Protein AF-A0A7Y1V003-F1 (afdb_monomer)

Solvent-accessible surface area (backbone atoms only — not comparable to full-atom values): 7388 Å² total; per-residue (Å²): 138,80,82,77,81,72,70,78,67,72,78,62,65,45,97,56,73,40,71,68,29,51,50,34,44,48,53,36,49,52,39,17,46,55,30,30,15,53,40,38,14,65,74,66,76,30,77,73,40,26,58,62,43,30,50,50,62,52,45,52,72,65,39,48,30,39,76,55,65,55,101,60,94,41,54,75,44,54,30,57,58,48,50,51,52,53,51,48,34,45,50,36,20,43,54,19,22,60,72,73,43,61,66,72,58,25,50,52,49,46,52,41,50,54,48,23,53,66,55,33,45,68,42,51,53,50,27,65,71,58,69,80,83,81,128

Secondary structure (DSSP, 8-state):
--------------TT--HHHHHHHHHHHHHHHHHHHHHHHHHTT-GGGHHHHHHHHHHHHHHEE-TTTSSS--EE--HHHHHHHHHHHHHHHHHHHHHHS-HHHHHHHHHHHHHHHHHHHHHHHHHHTT-----

pLDDT: mean 84.94, std 17.45, range [41.53, 98.56]

Nearest PDB structures (foldseek):
  8ghl-assembly1_D  TM=3.196E-01  e=4.482E+00  Saccharomyces cerevisiae
  8ss2-assembly1_C  TM=3.114E-01  e=8.809E+00  Rattus norvegicus

Radius of gyration: 17.68 Å; Cα contacts (8 Å, |Δi|>4): 154; chains: 1; bounding box: 32×31×70 Å

Foldseek 3Di:
DDPPPPPPPPQAAPPLPDPQLVVLLVVLLVLLLPLLLVLQCVVVVHNVSSVVSNCCSVCQLQAEDDVRNDPDDHDHDALVSNVVSSVVSLVSSLVSCVVPHDPVVSVVSVVSSVSNCVSCVVVSVVRVVTDDDDD

Mean predicted aligned error: 7.87 Å

Structure (mmCIF, N/CA/C/O backbone):
data_AF-A0A7Y1V003-F1
#
_entry.id   AF-A0A7Y1V003-F1
#
loop_
_atom_site.group_PDB
_atom_site.id
_atom_site.type_symbol
_atom_site.label_atom_id
_atom_site.label_alt_id
_atom_site.label_comp_id
_atom_site.label_asym_id
_atom_site.label_entity_id
_atom_site.label_seq_id
_atom_site.pdbx_PDB_ins_code
_atom_site.Cartn_x
_atom_site.Cartn_y
_atom_site.Cartn_z
_atom_site.occupancy
_atom_site.B_iso_or_equiv
_atom_site.auth_seq_id
_atom_site.auth_comp_id
_atom_site.auth_asym_id
_atom_site.auth_atom_id
_atom_site.pdbx_PDB_model_num
ATOM 1 N N . MET A 1 1 ? 6.176 2.719 53.665 1.00 42.03 1 MET A N 1
ATOM 2 C CA . MET A 1 1 ? 6.578 1.993 52.440 1.00 42.03 1 MET A CA 1
ATOM 3 C C . MET A 1 1 ? 5.339 1.350 51.830 1.00 42.03 1 MET A C 1
ATOM 5 O O . MET A 1 1 ? 5.082 0.178 52.054 1.00 42.03 1 MET A O 1
ATOM 9 N N . GLY A 1 2 ? 4.520 2.142 51.135 1.00 41.53 2 GLY A N 1
ATOM 10 C CA . GLY A 1 2 ? 3.424 1.634 50.313 1.00 41.53 2 GLY A CA 1
ATOM 11 C C . GLY A 1 2 ? 3.924 1.606 48.880 1.00 41.53 2 GLY A C 1
ATOM 12 O O . GLY A 1 2 ? 4.236 2.655 48.329 1.00 41.53 2 GLY A O 1
ATOM 13 N N . ARG A 1 3 ? 4.097 0.413 48.318 1.00 45.72 3 ARG A N 1
ATOM 14 C CA . ARG A 1 3 ? 4.385 0.237 46.897 1.00 45.72 3 ARG A CA 1
ATOM 15 C C . ARG A 1 3 ? 3.071 0.554 46.187 1.00 45.72 3 ARG A C 1
ATOM 17 O O . ARG A 1 3 ? 2.172 -0.282 46.211 1.00 45.72 3 ARG A O 1
ATOM 24 N N . SER A 1 4 ? 2.920 1.767 45.651 1.00 46.34 4 SER A N 1
ATOM 25 C CA . SER A 1 4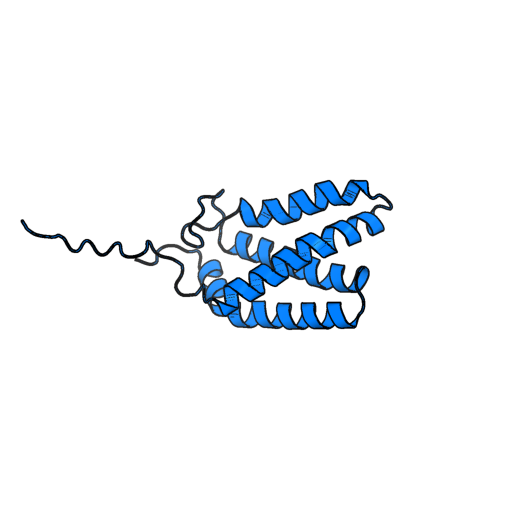 ? 1.897 2.001 44.642 1.00 46.34 4 SER A CA 1
ATOM 26 C C . SER A 1 4 ? 2.267 1.082 43.485 1.00 46.34 4 SER A C 1
ATOM 28 O O . SER A 1 4 ? 3.270 1.252 42.794 1.00 46.34 4 SER A O 1
ATOM 30 N N . SER A 1 5 ? 1.516 -0.006 43.352 1.00 51.31 5 SER A N 1
ATOM 31 C CA . SER A 1 5 ? 1.387 -0.714 42.092 1.00 51.31 5 SER A CA 1
ATOM 32 C C . SER A 1 5 ? 0.631 0.225 41.163 1.00 51.31 5 SER A C 1
ATOM 34 O O . SER A 1 5 ? -0.549 0.016 40.883 1.00 51.31 5 SER A O 1
ATOM 36 N N . ASP A 1 6 ? 1.301 1.300 40.752 1.00 44.81 6 ASP A N 1
ATOM 37 C CA . ASP A 1 6 ? 0.900 2.082 39.604 1.00 44.81 6 ASP A CA 1
ATOM 38 C C . ASP A 1 6 ? 1.125 1.138 38.436 1.00 44.81 6 ASP A C 1
ATOM 40 O O . ASP A 1 6 ? 2.208 1.033 37.860 1.00 44.81 6 ASP A O 1
ATOM 44 N N . GLY A 1 7 ? 0.095 0.327 38.186 1.00 41.56 7 GLY A N 1
ATOM 45 C CA . GLY A 1 7 ? -0.103 -0.303 36.909 1.00 41.56 7 GLY A CA 1
ATOM 46 C C . GLY A 1 7 ? -0.023 0.833 35.914 1.00 41.56 7 GLY A C 1
ATOM 47 O O . GLY A 1 7 ? -0.968 1.611 35.781 1.00 41.56 7 GLY A O 1
ATOM 48 N N . SER A 1 8 ? 1.137 0.951 35.271 1.00 41.59 8 SER A N 1
ATOM 49 C CA . SER A 1 8 ? 1.305 1.645 34.010 1.00 41.59 8 SER A CA 1
ATOM 50 C C . SER A 1 8 ? 0.361 0.949 33.043 1.00 41.59 8 SER A C 1
ATOM 52 O O . SER A 1 8 ? 0.728 0.022 32.321 1.00 41.59 8 SER A O 1
ATOM 54 N N . THR A 1 9 ? -0.906 1.328 33.155 1.00 42.84 9 THR A N 1
ATOM 55 C CA . THR A 1 9 ? -1.982 1.001 32.248 1.00 42.84 9 THR A CA 1
ATOM 56 C C . THR A 1 9 ? -1.471 1.548 30.940 1.00 42.84 9 THR A C 1
ATOM 58 O O . THR A 1 9 ? -1.293 2.758 30.810 1.00 42.84 9 THR A O 1
ATOM 61 N N . ALA A 1 10 ? -1.060 0.637 30.062 1.00 43.44 10 ALA A N 1
ATOM 62 C CA . ALA A 1 10 ? -0.566 0.951 28.741 1.00 43.44 10 ALA A CA 1
ATOM 63 C C . ALA A 1 10 ? -1.513 1.991 28.137 1.00 43.44 10 ALA A C 1
ATOM 65 O O . ALA A 1 10 ? -2.688 1.694 27.920 1.00 43.44 10 ALA A O 1
ATOM 66 N N . ALA A 1 11 ? -1.026 3.227 27.995 1.00 45.38 11 ALA A N 1
ATOM 67 C CA . ALA A 1 11 ? -1.805 4.329 27.459 1.00 45.38 11 ALA A CA 1
ATOM 68 C C . ALA A 1 11 ? -2.436 3.875 26.131 1.00 45.38 11 ALA A C 1
ATOM 70 O O . ALA A 1 11 ? -1.773 3.235 25.314 1.00 45.38 11 ALA A O 1
ATOM 71 N N . GLY A 1 12 ? -3.743 4.112 26.009 1.00 46.31 12 GLY A N 1
ATOM 72 C CA . GLY A 1 12 ? -4.664 3.370 25.154 1.00 46.31 12 GLY A CA 1
ATOM 73 C C . GLY A 1 12 ? -4.253 3.262 23.687 1.00 46.31 12 GLY A C 1
ATOM 74 O O . GLY A 1 12 ? -4.412 4.198 22.909 1.00 46.31 12 GLY A O 1
ATOM 75 N N . LEU A 1 13 ? -3.806 2.069 23.300 1.00 56.44 13 LEU A N 1
ATOM 76 C CA . LEU A 1 13 ? -3.841 1.609 21.915 1.00 56.44 13 LEU A CA 1
ATOM 77 C C . LEU A 1 13 ? -5.298 1.331 21.525 1.00 56.44 13 LEU A C 1
ATOM 79 O O . LEU A 1 13 ? -6.062 0.805 22.339 1.00 56.44 13 LEU A O 1
ATOM 83 N N . SER A 1 14 ? -5.688 1.659 20.286 1.00 58.34 14 SER A N 1
ATOM 84 C CA . SER A 1 14 ? -7.042 1.356 19.811 1.00 58.34 14 SER A CA 1
ATOM 85 C C . SER A 1 14 ? -7.339 -0.143 20.020 1.00 58.34 14 SER A C 1
ATOM 87 O O . SER A 1 14 ? -6.510 -0.984 19.655 1.00 58.34 14 SER A O 1
ATOM 89 N N . PRO A 1 15 ? -8.514 -0.524 20.553 1.00 63.84 15 PRO A N 1
ATOM 90 C CA . PRO A 1 15 ? -8.856 -1.926 20.827 1.00 63.84 15 PRO A CA 1
ATOM 91 C C . PRO A 1 15 ? -8.965 -2.792 19.557 1.00 63.84 15 PRO A C 1
ATOM 93 O O . PRO A 1 15 ? -9.229 -3.991 19.636 1.00 63.84 15 PRO A O 1
ATOM 96 N N . PHE A 1 16 ? -8.770 -2.192 18.379 1.00 71.31 16 PHE A N 1
ATOM 97 C CA . PHE A 1 16 ? -8.890 -2.819 17.069 1.00 71.31 16 PHE A CA 1
ATOM 98 C C . PHE A 1 16 ? -7.537 -3.011 16.357 1.00 71.31 16 PHE A C 1
ATOM 100 O O . PHE A 1 16 ? -7.513 -3.568 15.256 1.00 71.31 16 PHE A O 1
ATOM 107 N N . ASP A 1 17 ? -6.414 -2.604 16.965 1.00 72.19 17 ASP A N 1
ATOM 108 C CA . ASP A 1 17 ? -5.060 -2.844 16.438 1.00 72.19 17 ASP A CA 1
ATOM 109 C C . ASP A 1 17 ? -4.548 -4.229 16.876 1.00 72.19 17 ASP A C 1
ATOM 111 O O . ASP A 1 17 ? -3.746 -4.387 17.795 1.00 72.19 17 ASP A O 1
ATOM 115 N N . THR A 1 18 ? -5.100 -5.274 16.254 1.00 83.06 18 THR A N 1
ATOM 116 C CA . THR A 1 18 ? -4.681 -6.663 16.504 1.00 83.06 18 THR A CA 1
ATOM 117 C C . THR A 1 18 ? -3.407 -7.001 15.724 1.00 83.06 18 THR A C 1
ATOM 119 O O . THR A 1 18 ? -3.268 -6.526 14.596 1.00 83.06 18 THR A O 1
ATOM 122 N N . PRO A 1 19 ? -2.531 -7.904 16.219 1.00 85.56 19 PRO A N 1
ATOM 123 C CA . PRO A 1 19 ? -1.292 -8.262 15.522 1.00 85.56 19 PRO A CA 1
ATOM 124 C C . PRO A 1 19 ? -1.499 -8.659 14.056 1.00 85.56 19 PRO A C 1
ATOM 126 O O . PRO A 1 19 ? -0.757 -8.217 13.190 1.00 85.56 19 PRO A O 1
ATOM 129 N N . ALA A 1 20 ? -2.552 -9.427 13.753 1.00 85.06 20 ALA A N 1
ATOM 130 C CA . ALA A 1 20 ? -2.874 -9.818 12.381 1.00 85.06 20 ALA A CA 1
ATOM 131 C C . ALA A 1 20 ? -3.196 -8.608 11.484 1.00 85.06 20 ALA A C 1
ATOM 133 O O . ALA A 1 20 ? -2.661 -8.497 10.381 1.00 85.06 20 ALA A O 1
ATOM 134 N N . SER A 1 21 ? -4.032 -7.685 11.973 1.00 86.81 21 SER A N 1
ATOM 135 C CA . SER A 1 21 ? -4.406 -6.466 11.248 1.00 86.81 21 SER A CA 1
ATOM 136 C C . SER A 1 21 ? -3.200 -5.545 11.037 1.00 86.81 21 SER A C 1
ATOM 138 O O . SER A 1 21 ? -2.956 -5.085 9.919 1.00 86.81 21 SER A O 1
ATOM 140 N N . SER A 1 22 ? -2.386 -5.338 12.078 1.00 87.94 22 SER A N 1
ATOM 141 C CA . SER A 1 22 ? -1.183 -4.506 12.001 1.00 87.94 22 SER A CA 1
ATOM 142 C C . SER A 1 22 ? -0.139 -5.103 11.053 1.00 87.94 22 SER A C 1
ATOM 144 O O . SER A 1 22 ? 0.442 -4.369 10.256 1.00 87.94 22 SER A O 1
ATOM 146 N N . THR A 1 23 ? 0.077 -6.425 11.093 1.00 92.88 23 THR A N 1
ATOM 147 C CA . THR A 1 23 ? 1.015 -7.122 10.202 1.00 92.88 23 THR A CA 1
ATOM 148 C C . THR A 1 23 ? 0.578 -7.025 8.746 1.00 92.88 23 THR A C 1
ATOM 150 O O . THR A 1 23 ? 1.391 -6.656 7.904 1.00 92.88 23 THR A O 1
ATOM 153 N N . LEU A 1 24 ? -0.688 -7.309 8.428 1.00 93.75 24 LEU A N 1
ATOM 154 C CA . LEU A 1 24 ? -1.180 -7.232 7.049 1.00 93.75 24 LEU A CA 1
ATOM 155 C C . LEU A 1 24 ? -1.117 -5.803 6.504 1.00 93.75 24 LEU A C 1
ATOM 157 O O . LEU A 1 24 ? -0.663 -5.602 5.379 1.00 93.75 24 LEU A O 1
ATOM 161 N N . ARG A 1 25 ? -1.482 -4.803 7.317 1.00 92.81 25 ARG A N 1
ATOM 162 C CA . ARG A 1 25 ? -1.316 -3.391 6.949 1.00 92.81 25 ARG A CA 1
ATOM 163 C C . ARG A 1 25 ? 0.144 -3.052 6.675 1.00 92.81 25 ARG A C 1
ATOM 165 O O . ARG A 1 25 ? 0.435 -2.445 5.651 1.00 92.81 25 ARG A O 1
ATOM 172 N N . PHE A 1 26 ? 1.059 -3.464 7.549 1.00 93.56 26 PHE A N 1
ATOM 173 C CA . PHE A 1 26 ? 2.485 -3.212 7.356 1.00 93.56 26 PHE A CA 1
ATOM 174 C C . PHE A 1 26 ? 3.032 -3.893 6.094 1.00 93.56 26 PHE A C 1
ATOM 176 O O . PHE A 1 26 ? 3.799 -3.280 5.360 1.00 93.56 26 PHE A O 1
ATOM 183 N N . LEU A 1 27 ? 2.610 -5.125 5.793 1.00 96.50 27 LEU A N 1
ATOM 184 C CA . LEU A 1 27 ? 2.996 -5.814 4.558 1.00 96.50 27 LEU A CA 1
ATOM 185 C C . LEU A 1 27 ? 2.531 -5.055 3.310 1.00 96.50 27 LEU A C 1
ATOM 187 O O . LEU A 1 27 ? 3.285 -4.955 2.343 1.00 96.50 27 LEU A O 1
ATOM 191 N N . ILE A 1 28 ? 1.322 -4.492 3.332 1.00 97.75 28 ILE A N 1
ATOM 192 C CA . ILE A 1 28 ? 0.811 -3.655 2.242 1.00 97.75 28 ILE A CA 1
ATOM 193 C C . ILE A 1 28 ? 1.575 -2.330 2.143 1.00 97.75 28 ILE A C 1
ATOM 195 O O . ILE A 1 28 ? 1.971 -1.956 1.041 1.00 97.75 28 ILE A O 1
ATOM 199 N N . GLU A 1 29 ? 1.841 -1.653 3.265 1.00 96.69 29 GLU A N 1
ATOM 200 C CA . GLU A 1 29 ? 2.655 -0.428 3.298 1.00 96.69 29 GLU A CA 1
ATOM 201 C C . GLU A 1 29 ? 4.051 -0.688 2.709 1.00 96.69 29 GLU A C 1
ATOM 203 O O . GLU A 1 29 ? 4.474 0.001 1.782 1.00 96.69 29 GLU A O 1
ATOM 208 N N . LEU A 1 30 ? 4.721 -1.753 3.159 1.00 97.25 30 LEU A N 1
ATOM 209 C CA . LEU A 1 30 ? 6.028 -2.163 2.655 1.00 97.25 30 LEU A CA 1
ATOM 210 C C . LEU A 1 30 ? 5.984 -2.511 1.163 1.00 97.25 30 LEU A C 1
ATOM 212 O O . LEU A 1 30 ? 6.868 -2.112 0.408 1.00 97.25 30 LEU A O 1
ATOM 216 N N . THR A 1 31 ? 4.947 -3.221 0.716 1.00 98.31 31 THR A N 1
ATOM 217 C CA . THR A 1 31 ? 4.774 -3.551 -0.704 1.00 98.31 31 THR A CA 1
ATOM 218 C C . THR A 1 31 ? 4.622 -2.287 -1.545 1.00 98.31 31 THR A C 1
ATOM 220 O O . THR A 1 31 ? 5.269 -2.175 -2.585 1.00 98.31 31 THR A O 1
ATOM 223 N N . ALA A 1 32 ? 3.833 -1.310 -1.088 1.00 98.06 32 ALA A N 1
ATOM 224 C CA . ALA A 1 32 ? 3.706 -0.020 -1.758 1.00 98.06 32 ALA A CA 1
ATOM 225 C C . ALA A 1 32 ? 5.057 0.706 -1.837 1.00 98.06 32 ALA A C 1
ATOM 227 O O . ALA A 1 32 ? 5.397 1.237 -2.891 1.00 98.06 32 ALA A O 1
ATOM 228 N N . TRP A 1 33 ? 5.849 0.694 -0.759 1.00 98.12 33 TRP A N 1
ATOM 229 C CA . TRP A 1 33 ? 7.167 1.338 -0.707 1.00 98.12 33 TRP A CA 1
ATOM 230 C C . TRP A 1 33 ? 8.203 0.684 -1.614 1.00 98.12 33 TRP A C 1
ATOM 232 O O . TRP A 1 33 ? 9.133 1.354 -2.043 1.00 98.12 33 TRP A O 1
ATOM 242 N N . VAL A 1 34 ? 8.062 -0.605 -1.918 1.00 97.62 34 VAL A N 1
ATOM 243 C CA . VAL A 1 34 ? 8.986 -1.296 -2.821 1.00 97.62 34 VAL A CA 1
ATOM 244 C C . VAL A 1 34 ? 8.486 -1.227 -4.259 1.00 97.62 34 VAL A C 1
ATOM 246 O O . VAL A 1 34 ? 9.191 -0.711 -5.117 1.00 97.62 34 VAL A O 1
ATOM 249 N N . ALA A 1 35 ? 7.281 -1.721 -4.544 1.00 98.12 35 ALA A N 1
ATOM 250 C CA . ALA A 1 35 ? 6.774 -1.815 -5.912 1.00 98.12 35 ALA A CA 1
ATOM 251 C C . ALA A 1 35 ? 6.416 -0.440 -6.503 1.00 98.12 35 ALA A C 1
ATOM 253 O O . ALA A 1 35 ? 6.675 -0.193 -7.679 1.00 98.12 35 ALA A O 1
ATOM 254 N N . GLY A 1 36 ? 5.857 0.468 -5.694 1.00 98.06 36 GLY A N 1
ATOM 255 C CA . GLY A 1 36 ? 5.404 1.790 -6.138 1.00 98.06 36 GLY A CA 1
ATOM 256 C C . GLY A 1 36 ? 6.508 2.638 -6.782 1.00 98.06 36 GLY A C 1
ATOM 257 O O . GLY A 1 36 ? 6.308 3.115 -7.898 1.00 98.06 36 GLY A O 1
ATOM 258 N N . PRO A 1 37 ? 7.682 2.809 -6.145 1.00 98.19 37 PRO A N 1
ATOM 259 C CA . PRO A 1 37 ? 8.788 3.565 -6.729 1.00 98.19 37 PRO A CA 1
ATOM 260 C C . PRO A 1 37 ? 9.333 2.992 -8.040 1.00 98.19 37 PRO A C 1
ATOM 262 O O . PRO A 1 37 ? 9.682 3.769 -8.925 1.00 98.19 37 PRO A O 1
ATOM 265 N N . TRP A 1 38 ? 9.368 1.664 -8.200 1.00 98.06 38 TRP A N 1
ATOM 266 C CA . TRP A 1 38 ? 9.759 1.037 -9.470 1.00 98.06 38 TRP A CA 1
ATOM 267 C C . TRP A 1 38 ? 8.715 1.275 -10.559 1.00 98.06 38 TRP A C 1
ATOM 269 O O . TRP A 1 38 ? 9.070 1.689 -11.656 1.00 98.06 38 TRP A O 1
ATOM 279 N N . ALA A 1 39 ? 7.426 1.136 -10.236 1.00 97.62 39 ALA A N 1
ATOM 280 C CA . ALA A 1 39 ? 6.359 1.456 -11.181 1.00 97.62 39 ALA A CA 1
ATOM 281 C C . ALA A 1 39 ? 6.376 2.942 -11.586 1.00 97.62 39 ALA A C 1
ATOM 283 O O . ALA A 1 39 ? 6.081 3.276 -12.730 1.00 97.62 39 ALA A O 1
ATOM 284 N N . ALA A 1 40 ? 6.753 3.842 -10.672 1.00 97.44 40 ALA A N 1
ATOM 285 C CA . ALA A 1 40 ? 6.959 5.252 -10.988 1.00 97.44 40 ALA A CA 1
ATOM 286 C C . ALA A 1 40 ? 8.170 5.463 -11.912 1.00 97.44 40 ALA A C 1
ATOM 288 O O . ALA A 1 40 ? 8.084 6.261 -12.842 1.00 97.44 40 ALA A O 1
ATOM 289 N N . ALA A 1 41 ? 9.276 4.750 -11.686 1.00 97.75 41 ALA A N 1
ATOM 290 C CA . ALA A 1 41 ? 10.444 4.808 -12.561 1.00 97.75 41 ALA A CA 1
ATOM 291 C C . ALA A 1 41 ? 10.101 4.407 -14.001 1.00 97.75 41 ALA A C 1
ATOM 293 O O . ALA A 1 41 ? 10.476 5.128 -14.923 1.00 97.75 41 ALA A O 1
ATOM 294 N N . ASP A 1 42 ? 9.334 3.328 -14.171 1.00 96.94 42 ASP A N 1
ATOM 295 C CA . ASP A 1 42 ? 8.865 2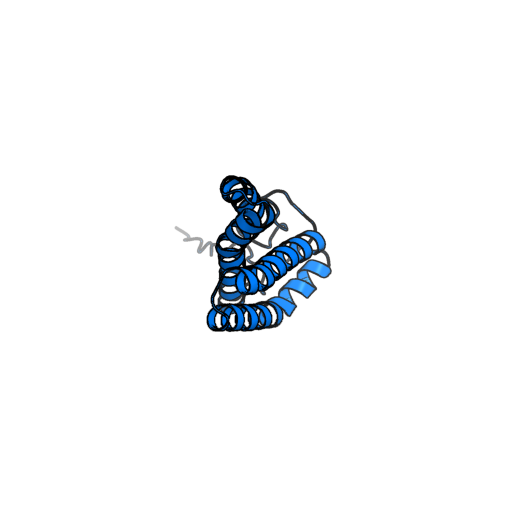.864 -15.479 1.00 96.94 42 ASP A CA 1
ATOM 296 C C . ASP A 1 42 ? 7.877 3.859 -16.111 1.00 96.94 42 ASP A C 1
ATOM 298 O O . ASP A 1 42 ? 7.967 4.165 -17.298 1.00 96.94 42 ASP A O 1
ATOM 302 N N . LEU A 1 43 ? 6.953 4.418 -15.318 1.00 96.62 43 LEU A N 1
ATOM 303 C CA . LEU A 1 43 ? 5.949 5.377 -15.795 1.00 96.62 43 LEU A CA 1
ATOM 304 C C . LEU A 1 43 ? 6.565 6.693 -16.293 1.00 96.62 43 LEU A C 1
ATOM 306 O O . LEU A 1 43 ? 6.069 7.280 -17.253 1.00 96.62 43 LEU A O 1
ATOM 310 N N . PHE A 1 44 ? 7.612 7.176 -15.623 1.00 95.81 44 PHE A N 1
ATOM 311 C CA . PHE A 1 44 ? 8.297 8.424 -15.967 1.00 95.81 44 PHE A CA 1
ATOM 312 C C . PHE A 1 44 ? 9.547 8.217 -16.833 1.00 95.81 44 PHE A C 1
ATOM 314 O O . PHE A 1 44 ? 10.246 9.195 -17.100 1.00 95.81 44 PHE A O 1
ATOM 321 N N . ASP A 1 45 ? 9.839 6.974 -17.236 1.00 95.69 45 ASP A N 1
ATOM 322 C CA . ASP A 1 45 ? 11.056 6.577 -17.959 1.00 95.69 45 ASP A CA 1
ATOM 323 C C . ASP A 1 45 ? 12.336 7.148 -17.311 1.00 95.69 45 ASP A C 1
ATOM 325 O O . ASP A 1 45 ? 13.243 7.678 -17.954 1.00 95.69 45 ASP A O 1
ATOM 329 N N . SER A 1 46 ? 12.370 7.141 -15.974 1.00 96.00 46 SER A N 1
ATOM 330 C CA . SER A 1 46 ? 13.421 7.799 -15.202 1.00 96.00 46 SER A CA 1
ATOM 331 C C . SER A 1 46 ? 13.613 7.164 -13.833 1.00 96.00 46 SER A C 1
ATOM 333 O O . SER A 1 46 ? 12.788 7.307 -12.930 1.00 96.00 46 SER A O 1
ATOM 335 N N . GLY A 1 47 ? 14.783 6.555 -13.620 1.00 95.06 47 GLY A N 1
ATOM 336 C CA . GLY A 1 47 ? 15.173 6.005 -12.317 1.00 95.06 47 GLY A CA 1
ATOM 337 C C . GLY A 1 47 ? 15.203 7.043 -11.186 1.00 95.06 47 GLY A C 1
ATOM 338 O O . GLY A 1 47 ? 15.063 6.689 -10.017 1.00 95.06 47 GLY A O 1
ATOM 339 N N . TRP A 1 48 ? 15.308 8.338 -11.506 1.00 96.44 48 TRP A N 1
ATOM 340 C CA . TRP A 1 48 ? 15.231 9.406 -10.507 1.00 96.44 48 TRP A CA 1
ATOM 341 C C . TRP A 1 48 ? 13.849 9.533 -9.861 1.00 96.44 48 TRP A C 1
ATOM 343 O O . TRP A 1 48 ? 13.766 10.046 -8.747 1.00 96.44 48 TRP A O 1
ATOM 353 N N . ALA A 1 49 ? 12.784 9.032 -10.497 1.00 96.06 49 ALA A N 1
ATOM 354 C CA . ALA A 1 49 ? 11.434 9.047 -9.934 1.00 96.06 49 ALA A CA 1
ATOM 355 C C . ALA A 1 49 ? 11.279 8.133 -8.702 1.00 96.06 49 ALA A C 1
ATOM 357 O O . ALA A 1 49 ? 10.373 8.352 -7.895 1.00 96.06 49 ALA A O 1
ATOM 358 N N . VAL A 1 50 ? 12.188 7.166 -8.501 1.00 96.94 50 VAL A N 1
ATOM 359 C CA . VAL A 1 50 ? 12.178 6.249 -7.346 1.00 96.94 50 VAL A CA 1
ATOM 360 C C . VAL A 1 50 ? 12.234 7.019 -6.026 1.00 96.94 50 VAL A C 1
ATOM 362 O O . VAL A 1 50 ? 11.456 6.755 -5.112 1.00 96.94 50 VAL A O 1
ATOM 365 N N . VAL A 1 51 ? 13.141 7.993 -5.917 1.00 97.50 51 VAL A N 1
ATOM 366 C CA . VAL A 1 51 ? 13.387 8.732 -4.669 1.00 97.50 51 VAL A CA 1
ATOM 367 C C . VAL A 1 51 ? 12.156 9.527 -4.209 1.00 97.50 51 VAL A C 1
ATOM 369 O O . VAL A 1 51 ? 11.699 9.288 -3.089 1.00 97.50 51 VAL A O 1
ATOM 372 N N . PRO A 1 52 ? 11.574 10.441 -5.013 1.00 97.12 52 PRO A N 1
ATOM 373 C CA . PRO A 1 52 ? 10.401 11.196 -4.584 1.00 97.12 52 PRO A CA 1
ATOM 374 C C . PRO A 1 52 ? 9.180 10.298 -4.353 1.00 97.12 52 PRO A C 1
ATOM 376 O O . PRO A 1 52 ? 8.425 10.556 -3.417 1.00 97.12 52 PRO A O 1
ATOM 379 N N . ALA A 1 53 ? 9.000 9.227 -5.138 1.00 96.81 53 ALA A N 1
ATOM 380 C CA . ALA A 1 53 ? 7.910 8.276 -4.928 1.00 96.81 53 ALA A CA 1
ATOM 381 C C . ALA A 1 53 ? 8.047 7.541 -3.586 1.00 96.81 53 ALA A C 1
ATOM 383 O O . ALA A 1 53 ? 7.087 7.483 -2.817 1.00 96.81 53 ALA A O 1
ATOM 384 N N . LEU A 1 54 ? 9.243 7.035 -3.269 1.00 97.31 54 LEU A N 1
ATOM 385 C CA . LEU A 1 54 ? 9.515 6.361 -2.000 1.00 97.31 54 LEU A CA 1
ATOM 386 C C . LEU A 1 54 ? 9.298 7.306 -0.816 1.00 97.31 54 LEU A C 1
ATOM 388 O O . LEU A 1 54 ? 8.608 6.947 0.137 1.00 97.31 54 LEU A O 1
ATOM 392 N N . VAL A 1 55 ? 9.845 8.524 -0.895 1.00 97.00 55 VAL A N 1
ATOM 393 C CA . VAL A 1 55 ? 9.674 9.543 0.149 1.00 97.00 55 VAL A CA 1
ATOM 394 C C . VAL A 1 55 ? 8.193 9.835 0.363 1.00 97.00 55 VAL A C 1
ATOM 396 O O . VAL A 1 55 ? 7.733 9.761 1.497 1.00 97.00 55 VAL A O 1
ATOM 399 N N . LEU A 1 56 ? 7.425 10.101 -0.697 1.00 95.69 56 LEU A N 1
ATOM 400 C CA . LEU A 1 56 ? 5.990 10.368 -0.592 1.00 95.69 56 LEU A CA 1
ATOM 401 C C . LEU A 1 56 ? 5.244 9.207 0.079 1.00 95.69 56 LEU A C 1
ATOM 403 O O . LEU A 1 56 ? 4.521 9.423 1.051 1.00 95.69 56 LEU A O 1
ATOM 407 N N . LEU A 1 57 ? 5.429 7.981 -0.418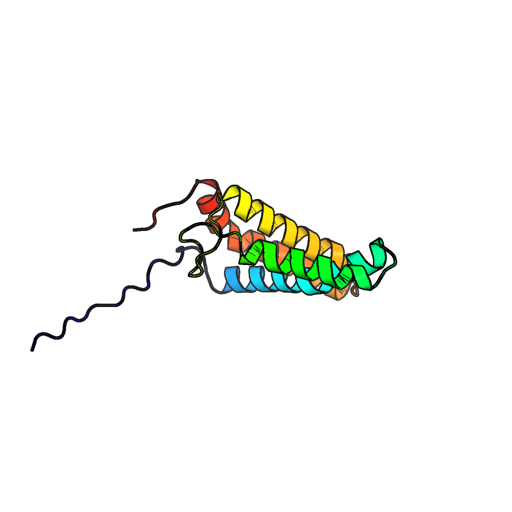 1.00 95.81 57 LEU A N 1
ATOM 408 C CA . LEU A 1 57 ? 4.702 6.802 0.058 1.00 95.81 57 LEU A CA 1
ATOM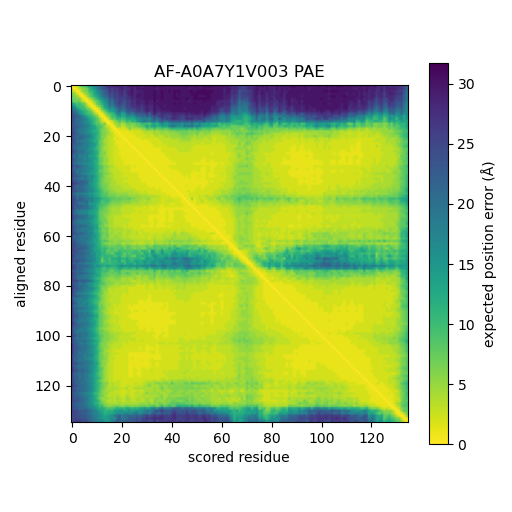 409 C C . LEU A 1 57 ? 5.059 6.429 1.501 1.00 95.81 57 LEU A C 1
ATOM 411 O O . LEU A 1 57 ? 4.201 5.925 2.223 1.00 95.81 57 LEU A O 1
ATOM 415 N N . MET A 1 58 ? 6.295 6.687 1.933 1.00 94.44 58 MET A N 1
ATOM 416 C CA . MET A 1 58 ? 6.745 6.446 3.306 1.00 94.44 58 MET A CA 1
ATOM 417 C C . MET A 1 58 ? 6.290 7.552 4.262 1.00 94.44 58 MET A C 1
ATOM 419 O O . MET A 1 58 ? 5.794 7.276 5.356 1.00 94.44 58 MET A O 1
ATOM 423 N N . VAL A 1 59 ? 6.452 8.814 3.864 1.00 91.88 59 VAL A N 1
ATOM 424 C CA . VAL A 1 59 ? 6.176 9.977 4.715 1.00 91.88 59 VAL A CA 1
ATOM 425 C C . VAL A 1 59 ? 4.682 10.127 4.975 1.00 91.88 59 VAL A C 1
ATOM 427 O O . VAL A 1 59 ? 4.288 10.396 6.110 1.00 91.88 59 VAL A O 1
ATOM 430 N N . LEU A 1 60 ? 3.847 9.905 3.958 1.00 91.19 60 LEU A N 1
ATOM 431 C CA . LEU A 1 60 ? 2.402 10.104 4.041 1.00 91.19 60 LEU A CA 1
ATOM 432 C C . LEU A 1 60 ? 1.748 9.337 5.218 1.00 91.19 60 LEU A C 1
ATOM 434 O O . LEU A 1 60 ? 1.134 9.982 6.067 1.00 91.19 60 LEU A O 1
ATOM 438 N N . PRO A 1 61 ? 1.903 8.008 5.369 1.00 87.81 61 PRO A N 1
ATOM 439 C CA . PRO A 1 61 ? 1.332 7.276 6.503 1.00 87.81 61 PRO A CA 1
ATOM 440 C C . PRO A 1 61 ? 2.097 7.467 7.822 1.00 87.81 61 PRO A C 1
ATOM 442 O O . PRO A 1 61 ? 1.559 7.099 8.871 1.00 87.81 61 PRO A O 1
ATOM 445 N N . SER A 1 62 ? 3.333 7.977 7.781 1.00 86.25 62 SER A N 1
ATOM 446 C CA . SER A 1 62 ? 4.193 8.138 8.962 1.00 86.25 62 SER A CA 1
ATOM 447 C C . SER A 1 62 ? 3.925 9.450 9.696 1.00 86.25 62 SER A C 1
ATOM 449 O O . SER A 1 62 ? 3.932 9.473 10.925 1.00 86.25 62 SER A O 1
ATOM 451 N N . ILE A 1 63 ? 3.670 10.531 8.951 1.00 87.50 63 ILE A N 1
ATOM 452 C CA . ILE A 1 63 ? 3.415 11.862 9.512 1.00 87.50 63 ILE A CA 1
ATOM 453 C C . ILE A 1 63 ? 1.934 12.063 9.829 1.00 87.50 63 ILE A C 1
ATOM 455 O O . ILE A 1 63 ? 1.626 12.640 10.865 1.00 87.50 63 ILE A O 1
ATOM 459 N N . PHE A 1 64 ? 1.010 11.612 8.978 1.00 84.50 64 PHE A N 1
ATOM 460 C CA . PHE A 1 64 ? -0.419 11.880 9.170 1.00 84.50 64 PHE A CA 1
ATOM 461 C C . PHE A 1 64 ? -1.092 10.779 9.995 1.00 84.50 64 PHE A C 1
ATOM 463 O O . PHE A 1 64 ? -1.394 9.688 9.496 1.00 84.50 64 PHE A O 1
ATOM 470 N N . ASN A 1 65 ? -1.358 11.078 11.266 1.00 80.44 65 ASN A N 1
ATOM 471 C CA . ASN A 1 65 ? -1.925 10.131 12.226 1.00 80.44 65 ASN A CA 1
ATOM 472 C C . ASN A 1 65 ? -3.215 10.666 12.847 1.00 80.44 65 ASN A C 1
ATOM 474 O O . ASN A 1 65 ? -3.422 11.869 12.973 1.00 80.44 65 ASN A O 1
ATOM 478 N N . VAL A 1 66 ? -4.091 9.750 13.250 1.00 77.06 66 VAL A N 1
ATOM 479 C CA . VAL A 1 66 ? -5.278 10.084 14.043 1.00 77.06 66 VAL A CA 1
ATOM 480 C C . VAL A 1 66 ? -4.869 10.032 15.517 1.00 77.06 66 VAL A C 1
ATOM 482 O O . VAL A 1 66 ? -4.226 9.056 15.917 1.00 77.06 66 VAL A O 1
ATOM 485 N N . PRO A 1 67 ? -5.198 11.044 16.337 1.00 72.25 67 PRO A N 1
ATOM 486 C CA . PRO A 1 67 ? -4.909 10.999 17.768 1.00 72.25 67 PRO A CA 1
ATOM 487 C C . PRO A 1 67 ? -5.470 9.722 18.421 1.00 72.25 67 PRO A C 1
ATOM 489 O O . PRO A 1 67 ? -6.641 9.397 18.235 1.00 72.25 67 PRO A O 1
ATOM 492 N N . GLY A 1 68 ? -4.636 8.986 19.164 1.00 67.56 68 GLY A N 1
ATOM 493 C CA . GLY A 1 68 ? -5.014 7.720 19.818 1.00 67.56 68 GLY A CA 1
ATOM 494 C C . GLY A 1 68 ? -5.025 6.473 18.917 1.00 67.56 68 GLY A C 1
ATOM 495 O O . GLY A 1 68 ? -5.310 5.381 19.397 1.00 67.56 68 GLY A O 1
ATOM 496 N N . ASP A 1 69 ? -4.702 6.592 17.623 1.00 67.44 69 ASP A N 1
ATOM 497 C CA . ASP A 1 69 ? -4.578 5.435 16.714 1.00 67.44 69 ASP A CA 1
ATOM 498 C C . ASP A 1 69 ? -3.209 4.742 16.841 1.00 67.44 69 ASP A C 1
ATOM 500 O O . ASP A 1 69 ? -3.111 3.529 16.677 1.00 67.44 69 ASP A O 1
ATOM 504 N N . LYS A 1 70 ? -2.141 5.493 17.153 1.00 64.19 70 LYS A N 1
ATOM 505 C CA . LYS A 1 70 ? -0.764 4.986 17.296 1.00 64.19 70 LYS A CA 1
ATOM 506 C C . LYS A 1 70 ? 0.006 5.750 18.375 1.00 64.19 70 LYS A C 1
ATOM 508 O O . LYS A 1 70 ? -0.243 6.931 18.587 1.00 64.19 70 LYS A O 1
ATOM 513 N N . ASN A 1 71 ? 1.027 5.112 18.953 1.00 62.66 71 ASN A N 1
ATOM 514 C CA . ASN A 1 71 ? 1.943 5.698 19.953 1.00 62.66 71 ASN A CA 1
ATOM 515 C C . ASN A 1 71 ? 2.891 6.789 19.402 1.00 62.66 71 ASN A C 1
ATOM 517 O O . ASN A 1 71 ? 3.858 7.151 20.066 1.00 62.66 71 ASN A O 1
ATOM 521 N N . ILE A 1 72 ? 2.672 7.270 18.175 1.00 64.06 72 ILE A N 1
ATOM 522 C CA . ILE A 1 72 ? 3.527 8.259 17.511 1.00 64.06 72 ILE A CA 1
ATOM 523 C C . ILE A 1 72 ? 2.707 9.526 17.287 1.00 64.06 72 ILE A C 1
ATOM 525 O O . ILE A 1 72 ? 1.730 9.517 16.532 1.00 64.06 72 ILE A O 1
ATOM 529 N N . GLU A 1 73 ? 3.139 10.619 17.910 1.00 65.25 73 GLU A N 1
ATOM 530 C CA . GLU A 1 73 ? 2.580 11.950 17.690 1.00 65.25 73 GLU A CA 1
ATOM 531 C C . GLU A 1 73 ? 2.985 12.447 16.293 1.00 65.25 73 GLU A C 1
ATOM 533 O O . GLU A 1 73 ? 4.142 12.772 16.031 1.00 65.25 73 GLU A O 1
ATOM 538 N N . GLY A 1 74 ? 2.026 12.429 15.367 1.00 74.56 74 GLY A N 1
ATOM 539 C CA . GLY A 1 74 ? 2.156 12.976 14.017 1.00 74.56 74 GLY A CA 1
ATOM 540 C C . GLY A 1 74 ? 1.293 14.226 13.828 1.00 74.56 74 GLY A C 1
ATOM 541 O O . GLY A 1 74 ? 0.668 14.714 14.768 1.00 74.56 74 GLY A O 1
ATOM 542 N N . VAL A 1 75 ? 1.206 14.725 12.594 1.00 81.31 75 VAL A N 1
ATOM 543 C CA . VAL A 1 75 ? 0.220 15.746 12.219 1.00 81.31 75 VAL A CA 1
ATOM 544 C C . VAL A 1 75 ? -1.178 15.131 12.357 1.00 81.31 75 VAL A C 1
ATOM 546 O O . VAL A 1 75 ? -1.472 14.151 11.659 1.00 81.31 75 VAL A O 1
ATOM 549 N N . PRO A 1 76 ? -2.039 15.673 13.238 1.00 82.38 76 PRO A N 1
ATOM 550 C CA . PRO A 1 76 ? -3.354 15.110 13.486 1.00 82.38 76 PRO A CA 1
ATOM 551 C C . PRO A 1 76 ? -4.242 15.271 12.252 1.00 82.38 76 PRO A C 1
ATOM 553 O O . PRO A 1 76 ? -4.394 16.369 11.713 1.00 82.38 76 PRO A O 1
ATOM 556 N N . VAL A 1 77 ? -4.853 14.174 11.816 1.00 84.94 77 VAL A N 1
ATOM 557 C CA . VAL A 1 77 ? -5.819 14.152 10.711 1.00 84.94 77 VAL A CA 1
ATOM 558 C C . VAL A 1 77 ? -7.109 13.458 11.128 1.00 84.94 77 VAL A C 1
ATOM 560 O O . VAL A 1 77 ? -7.150 12.732 12.120 1.00 84.94 77 VAL A O 1
ATOM 563 N N . SER A 1 78 ? -8.180 13.666 10.360 1.00 86.12 78 SER A N 1
ATOM 564 C CA . SER A 1 78 ? -9.432 12.941 10.577 1.00 86.12 78 SER A CA 1
ATOM 565 C C . SER A 1 78 ? -9.286 11.457 10.224 1.00 86.12 78 SER A C 1
ATOM 567 O O . SER A 1 78 ? -8.481 11.075 9.367 1.00 86.12 78 SER A O 1
ATOM 569 N N . GLY A 1 79 ? -10.119 10.610 10.835 1.00 85.38 79 GLY A N 1
ATOM 570 C CA . GLY A 1 79 ? -10.162 9.181 10.513 1.00 85.38 79 GLY A CA 1
ATOM 571 C C . GLY A 1 79 ? -10.427 8.905 9.031 1.00 85.38 79 GLY A C 1
ATOM 572 O O . GLY A 1 79 ? -9.812 8.011 8.457 1.00 85.38 79 GLY A O 1
ATOM 573 N N . THR A 1 80 ? -11.241 9.730 8.370 1.00 87.19 80 THR A N 1
ATOM 574 C CA . THR A 1 80 ? -11.480 9.642 6.921 1.00 87.19 80 THR A CA 1
ATOM 575 C C . THR A 1 80 ? -10.210 9.873 6.104 1.00 87.19 80 THR A C 1
ATOM 577 O O . THR A 1 80 ? -9.947 9.121 5.168 1.00 87.19 80 THR A O 1
ATOM 580 N N . VAL A 1 81 ? -9.393 10.872 6.459 1.00 88.81 81 VAL A N 1
ATOM 581 C CA . VAL A 1 81 ? -8.108 11.123 5.780 1.00 88.81 81 VAL A CA 1
ATOM 582 C C . VAL A 1 81 ? -7.162 9.946 5.991 1.00 88.81 81 VAL A C 1
ATOM 584 O O . VAL A 1 81 ? -6.515 9.501 5.047 1.00 88.81 81 VAL A O 1
ATOM 587 N N . ARG A 1 82 ? -7.130 9.380 7.202 1.00 90.62 82 ARG A N 1
ATOM 588 C CA . ARG A 1 82 ? -6.323 8.191 7.487 1.00 90.62 82 ARG A CA 1
ATOM 589 C C . ARG A 1 82 ? -6.745 6.986 6.646 1.00 90.62 82 ARG A C 1
ATOM 591 O O . ARG A 1 82 ? -5.884 6.316 6.082 1.00 90.62 82 ARG A O 1
ATOM 598 N N . ILE A 1 83 ? -8.049 6.740 6.519 1.00 91.00 83 ILE A N 1
ATOM 599 C CA . ILE A 1 83 ? -8.590 5.685 5.651 1.00 91.00 83 ILE A CA 1
ATOM 600 C C . ILE A 1 83 ? -8.201 5.940 4.191 1.00 91.00 83 ILE A C 1
ATOM 602 O O . ILE A 1 83 ? -7.785 5.009 3.509 1.00 91.00 83 ILE A O 1
ATOM 606 N N . ALA A 1 84 ? -8.286 7.185 3.715 1.00 93.94 84 ALA A N 1
ATOM 607 C CA . ALA A 1 84 ? -7.913 7.537 2.346 1.00 93.94 84 ALA A CA 1
ATOM 608 C C . ALA A 1 84 ? -6.421 7.293 2.064 1.00 93.94 84 ALA A C 1
ATOM 610 O O . ALA A 1 84 ? -6.083 6.753 1.013 1.00 93.94 84 ALA A O 1
ATOM 611 N N . ILE A 1 85 ? -5.536 7.629 3.009 1.00 93.62 85 ILE A N 1
ATOM 612 C CA . ILE A 1 85 ? -4.100 7.330 2.913 1.00 93.62 85 ILE A CA 1
ATOM 613 C C . ILE A 1 85 ? -3.878 5.815 2.845 1.00 93.62 85 ILE A C 1
ATOM 615 O O . ILE A 1 85 ? -3.181 5.339 1.955 1.00 93.62 85 ILE A O 1
ATOM 619 N N . GLU A 1 86 ? -4.495 5.038 3.738 1.00 94.62 86 GLU A N 1
ATOM 620 C CA . GLU A 1 86 ? -4.345 3.576 3.732 1.00 94.62 86 GLU A CA 1
ATOM 621 C C . GLU A 1 86 ? -4.897 2.941 2.446 1.00 94.62 86 GLU A C 1
ATOM 623 O O . GLU A 1 86 ? -4.259 2.057 1.879 1.00 94.62 86 GLU A O 1
ATOM 628 N N . ALA A 1 87 ? -6.028 3.433 1.934 1.00 96.31 87 ALA A N 1
ATOM 629 C CA . ALA A 1 87 ? -6.594 2.998 0.660 1.00 96.31 87 ALA A CA 1
ATOM 630 C C . ALA A 1 87 ? -5.691 3.355 -0.532 1.00 96.31 87 ALA A C 1
ATOM 632 O O . ALA A 1 87 ? -5.551 2.555 -1.457 1.00 96.31 87 ALA A O 1
ATOM 633 N N . PHE A 1 88 ? -5.046 4.524 -0.504 1.00 97.56 88 PHE A N 1
ATOM 634 C CA . PHE A 1 88 ? -4.069 4.917 -1.515 1.00 97.56 88 PHE A CA 1
ATOM 635 C C . PHE A 1 88 ? -2.862 3.972 -1.521 1.00 97.56 88 PHE A C 1
ATOM 637 O O . PHE A 1 88 ? -2.509 3.456 -2.580 1.00 97.56 88 PHE A O 1
ATOM 644 N N . LEU A 1 89 ? -2.270 3.672 -0.358 1.00 97.44 89 LEU A N 1
ATOM 645 C CA . LEU A 1 89 ? -1.153 2.724 -0.280 1.00 97.44 89 LEU A CA 1
ATOM 646 C C . LEU A 1 89 ? -1.567 1.309 -0.704 1.00 97.44 89 LEU A C 1
ATOM 648 O O . LEU A 1 89 ? -0.815 0.654 -1.420 1.00 97.44 89 LEU A O 1
ATOM 652 N N . LEU A 1 90 ? -2.767 0.856 -0.327 1.00 97.88 90 LEU A N 1
ATOM 653 C CA . LEU A 1 90 ? -3.330 -0.421 -0.780 1.00 97.88 90 LEU A CA 1
ATOM 654 C C . LEU A 1 90 ? -3.422 -0.482 -2.310 1.00 97.88 90 LEU A C 1
ATOM 656 O O . LEU A 1 90 ? -2.977 -1.455 -2.919 1.00 97.88 90 LEU A O 1
ATOM 660 N N . LEU A 1 91 ? -3.970 0.565 -2.932 1.00 98.31 91 LEU A N 1
ATOM 661 C CA . LEU A 1 91 ? -4.094 0.653 -4.384 1.00 98.31 91 LEU A CA 1
ATOM 662 C C . LEU A 1 91 ? -2.720 0.629 -5.059 1.00 98.31 91 LEU A C 1
ATOM 664 O O . LEU A 1 91 ? -2.523 -0.133 -6.003 1.00 98.31 91 LEU A O 1
ATOM 668 N N . VAL A 1 92 ? -1.768 1.420 -4.553 1.00 98.44 92 VAL A N 1
ATOM 669 C CA . VAL A 1 92 ? -0.390 1.447 -5.061 1.00 98.44 92 VAL A CA 1
ATOM 670 C C . VAL A 1 92 ? 0.255 0.070 -4.943 1.00 98.44 92 VAL A C 1
ATOM 672 O O . VAL A 1 92 ? 0.803 -0.409 -5.929 1.00 98.44 92 VAL A O 1
ATOM 675 N N . ALA A 1 93 ? 0.156 -0.597 -3.790 1.00 98.44 93 ALA A N 1
ATOM 676 C CA . ALA A 1 93 ? 0.723 -1.928 -3.586 1.00 98.44 93 ALA A CA 1
ATOM 677 C C . ALA A 1 93 ? 0.183 -2.941 -4.603 1.00 98.44 93 ALA A C 1
ATOM 679 O O . ALA A 1 93 ? 0.961 -3.626 -5.265 1.00 98.44 93 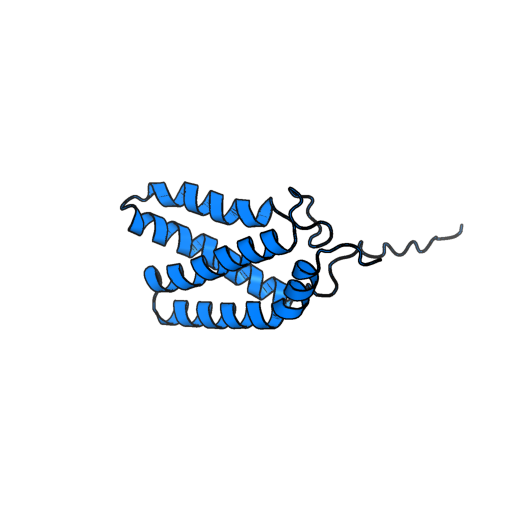ALA A O 1
ATOM 680 N N . VAL A 1 94 ? -1.143 -3.009 -4.760 1.00 98.56 94 VAL A N 1
ATOM 681 C CA . VAL A 1 94 ? -1.784 -3.959 -5.677 1.00 98.56 94 VAL A CA 1
ATOM 682 C C . VAL A 1 94 ? -1.399 -3.643 -7.119 1.00 98.56 94 VAL A C 1
ATOM 684 O O . VAL A 1 94 ? -0.830 -4.503 -7.788 1.00 98.56 94 VAL A O 1
ATOM 687 N N . VAL A 1 95 ? -1.643 -2.419 -7.591 1.00 98.56 95 VAL A N 1
ATOM 688 C CA . VAL A 1 95 ? -1.401 -2.049 -8.994 1.00 98.56 95 VAL A CA 1
ATOM 689 C C . VAL A 1 95 ? 0.079 -2.161 -9.343 1.00 98.56 95 VAL A C 1
ATOM 691 O O . VAL A 1 95 ? 0.417 -2.809 -10.329 1.00 98.56 95 VAL A O 1
ATOM 694 N N . ALA A 1 96 ? 0.970 -1.595 -8.527 1.00 98.25 96 ALA A N 1
ATOM 695 C CA . ALA A 1 96 ? 2.397 -1.629 -8.816 1.00 98.25 96 ALA A CA 1
ATOM 696 C C . ALA A 1 96 ? 2.945 -3.061 -8.797 1.00 98.25 96 ALA A C 1
ATOM 698 O O . ALA A 1 96 ? 3.721 -3.413 -9.678 1.00 98.25 96 ALA A O 1
ATOM 699 N N . SER A 1 97 ? 2.500 -3.920 -7.870 1.00 98.44 97 SER A N 1
ATOM 700 C CA . SER A 1 97 ? 2.938 -5.324 -7.860 1.00 98.44 97 SER A CA 1
ATOM 701 C C . SER A 1 97 ? 2.575 -6.063 -9.153 1.00 98.44 97 SER A C 1
ATOM 703 O O . SER A 1 97 ? 3.383 -6.840 -9.650 1.00 98.44 97 SER A O 1
ATOM 705 N N . TRP A 1 98 ? 1.412 -5.783 -9.748 1.00 98.44 98 TRP A N 1
ATOM 706 C CA . TRP A 1 98 ? 1.028 -6.355 -11.043 1.00 98.44 98 TRP A CA 1
ATOM 707 C C . TRP A 1 98 ? 1.841 -5.811 -12.221 1.00 98.44 98 TRP A C 1
ATOM 709 O O . TRP A 1 98 ? 1.962 -6.501 -13.231 1.00 98.44 98 TRP A O 1
ATOM 719 N N . LEU A 1 99 ? 2.381 -4.596 -12.107 1.00 98.06 99 LEU A N 1
ATOM 720 C CA . LEU A 1 99 ? 3.179 -3.967 -13.159 1.00 98.06 99 LEU A CA 1
ATOM 721 C C . LEU A 1 99 ? 4.641 -4.420 -13.135 1.00 98.06 99 LEU A C 1
ATOM 723 O O . LEU A 1 99 ? 5.204 -4.682 -14.193 1.00 98.06 99 LEU A O 1
ATOM 727 N N . VAL A 1 100 ? 5.251 -4.511 -11.947 1.00 97.88 100 VAL A N 1
ATOM 728 C CA . VAL A 1 100 ? 6.712 -4.674 -11.826 1.00 97.88 100 VAL A CA 1
ATOM 729 C C . VAL A 1 100 ? 7.168 -6.025 -11.284 1.00 97.88 100 VAL A C 1
ATOM 731 O O . VAL A 1 100 ? 8.361 -6.324 -11.327 1.00 97.88 100 VAL A O 1
ATOM 734 N N . TRP A 1 101 ? 6.266 -6.859 -10.757 1.00 98.19 101 TRP A N 1
ATOM 735 C CA . TRP A 1 101 ? 6.616 -8.174 -10.209 1.00 98.19 101 TRP A CA 1
ATOM 736 C C . TRP A 1 101 ? 6.022 -9.329 -11.024 1.00 98.19 101 TRP A C 1
ATOM 738 O O . TRP A 1 101 ? 5.073 -9.151 -11.787 1.00 98.19 101 TRP A O 1
ATOM 748 N N . PRO A 1 102 ? 6.546 -10.558 -10.848 1.00 98.12 102 PRO A N 1
ATOM 749 C CA . PRO A 1 102 ? 5.928 -11.746 -11.418 1.00 98.12 102 PRO A CA 1
ATOM 750 C C . PRO A 1 102 ? 4.471 -11.932 -10.943 1.00 98.12 102 PRO A C 1
ATOM 752 O O . PRO A 1 102 ? 4.186 -11.705 -9.762 1.00 98.12 102 PRO A O 1
ATOM 755 N N . PRO A 1 103 ? 3.563 -12.461 -11.792 1.00 98.19 103 PRO A N 1
ATOM 756 C CA . PRO A 1 103 ? 2.139 -12.596 -11.466 1.00 98.19 103 PRO A CA 1
ATOM 757 C C . PRO A 1 103 ? 1.838 -13.333 -10.156 1.00 98.19 103 PRO A C 1
ATOM 759 O O . PRO A 1 103 ? 0.929 -12.954 -9.424 1.00 98.19 103 PRO A O 1
ATOM 762 N N . TRP A 1 104 ? 2.613 -14.369 -9.817 1.00 98.12 104 TRP A N 1
ATOM 763 C CA . TRP A 1 104 ? 2.406 -15.124 -8.577 1.00 98.12 104 TRP A CA 1
ATOM 764 C C . TRP A 1 104 ? 2.609 -14.255 -7.326 1.00 98.12 104 TRP A C 1
ATOM 766 O O . TRP A 1 104 ? 1.877 -14.413 -6.352 1.00 98.12 104 TRP A O 1
ATOM 776 N N . ALA A 1 105 ? 3.554 -13.310 -7.354 1.00 97.88 105 ALA A N 1
ATOM 777 C CA . ALA A 1 105 ? 3.803 -12.402 -6.240 1.00 97.88 105 ALA A CA 1
ATOM 778 C C . ALA A 1 105 ? 2.670 -11.374 -6.119 1.00 97.88 105 ALA A C 1
ATOM 780 O O . ALA A 1 105 ? 2.171 -11.133 -5.022 1.00 97.88 105 ALA A O 1
ATOM 781 N N . ALA A 1 106 ? 2.196 -10.838 -7.247 1.00 97.94 106 ALA A N 1
ATOM 782 C CA . ALA A 1 106 ? 1.064 -9.911 -7.280 1.00 97.94 106 ALA A CA 1
ATOM 783 C C . ALA A 1 106 ? -0.247 -10.553 -6.777 1.00 97.94 106 ALA A C 1
ATOM 785 O O . ALA A 1 106 ? -1.040 -9.912 -6.079 1.00 97.94 106 ALA A O 1
ATOM 786 N N . VAL A 1 107 ? -0.456 -11.848 -7.046 1.00 98.50 107 VAL A N 1
ATOM 787 C CA . VAL A 1 107 ? -1.565 -12.622 -6.459 1.00 98.50 107 VAL A CA 1
ATOM 788 C C . VAL A 1 107 ? -1.452 -12.677 -4.934 1.00 98.50 107 VAL A C 1
ATOM 790 O O . VAL A 1 107 ? -2.441 -12.416 -4.249 1.00 98.50 107 VAL A O 1
ATOM 793 N N . LEU A 1 108 ? -0.265 -12.954 -4.382 1.00 98.25 108 LEU A N 1
ATOM 794 C CA . LEU A 1 108 ? -0.058 -12.971 -2.927 1.00 98.25 108 LEU A CA 1
ATOM 795 C C . LEU A 1 108 ? -0.320 -11.598 -2.291 1.00 98.25 108 LEU A C 1
ATOM 797 O O . LEU A 1 108 ? -0.980 -11.525 -1.254 1.00 98.25 108 LEU A O 1
ATOM 801 N N . VAL A 1 109 ? 0.123 -10.512 -2.932 1.00 98.44 109 VAL A N 1
ATOM 802 C CA . VAL A 1 109 ? -0.174 -9.133 -2.503 1.00 98.44 109 VAL A CA 1
ATOM 803 C C . VAL A 1 109 ? -1.678 -8.868 -2.513 1.00 98.44 109 VAL A C 1
ATOM 805 O O . VAL A 1 109 ? -2.214 -8.312 -1.558 1.00 98.44 109 VAL A O 1
ATOM 808 N N . SER A 1 110 ? -2.383 -9.312 -3.554 1.00 98.31 110 SER A N 1
ATOM 809 C CA . SER A 1 110 ? -3.836 -9.141 -3.668 1.00 98.31 110 SER A CA 1
ATOM 810 C C . SER A 1 110 ? -4.588 -9.904 -2.567 1.00 98.31 110 SER A C 1
ATOM 812 O O . SER A 1 110 ? -5.538 -9.382 -1.987 1.00 98.31 110 SER A O 1
ATOM 814 N N . ILE A 1 111 ? -4.134 -11.112 -2.213 1.00 98.25 111 ILE A N 1
ATOM 815 C CA . ILE A 1 111 ? -4.680 -11.881 -1.082 1.00 98.25 111 ILE A CA 1
ATOM 816 C C . ILE A 1 111 ? -4.424 -11.147 0.241 1.00 98.25 111 ILE A C 1
ATOM 818 O O . ILE A 1 111 ? -5.343 -10.999 1.048 1.00 98.25 111 ILE A O 1
ATOM 822 N N . ALA A 1 112 ? -3.204 -10.645 0.457 1.00 97.69 112 ALA A N 1
ATOM 823 C CA . ALA A 1 112 ? -2.868 -9.862 1.645 1.00 97.69 112 ALA A CA 1
ATOM 824 C C . ALA A 1 112 ? -3.704 -8.575 1.743 1.00 97.69 112 ALA A C 1
ATOM 826 O O . ALA A 1 112 ? -4.132 -8.213 2.837 1.00 97.69 112 ALA A O 1
ATOM 827 N N . ALA A 1 113 ? -4.003 -7.930 0.612 1.00 97.56 113 ALA A N 1
ATOM 828 C CA . ALA A 1 113 ? -4.849 -6.742 0.536 1.00 97.56 113 ALA A CA 1
ATOM 829 C C . ALA A 1 113 ? -6.289 -7.044 0.978 1.00 97.56 113 ALA A C 1
ATOM 831 O O . ALA A 1 113 ? -6.847 -6.325 1.808 1.00 97.56 113 ALA A O 1
ATOM 832 N N . VAL A 1 114 ? -6.873 -8.146 0.495 1.00 97.81 114 VAL A N 1
ATOM 833 C CA . VAL A 1 114 ? -8.195 -8.611 0.953 1.00 97.81 114 VAL A CA 1
ATOM 834 C C . VAL A 1 114 ? -8.167 -8.924 2.451 1.00 97.81 114 VAL A C 1
ATOM 836 O O . VAL A 1 114 ? -9.067 -8.508 3.182 1.00 97.81 114 VAL A O 1
ATOM 839 N N . GLY A 1 115 ? -7.114 -9.601 2.920 1.00 96.31 115 GLY A N 1
ATOM 840 C CA . GLY A 1 115 ? -6.903 -9.889 4.337 1.00 96.31 115 GLY A CA 1
ATOM 841 C C . GLY A 1 115 ? -6.862 -8.621 5.191 1.00 96.31 115 GLY A C 1
ATOM 842 O O . GLY A 1 115 ? -7.611 -8.524 6.159 1.00 96.31 115 GLY A O 1
ATOM 843 N N . MET A 1 116 ? -6.049 -7.633 4.802 1.00 94.75 116 MET A N 1
ATOM 844 C CA . MET A 1 116 ? -5.921 -6.341 5.485 1.00 94.75 116 MET A CA 1
ATOM 845 C C . MET A 1 116 ? -7.279 -5.651 5.626 1.00 94.75 116 MET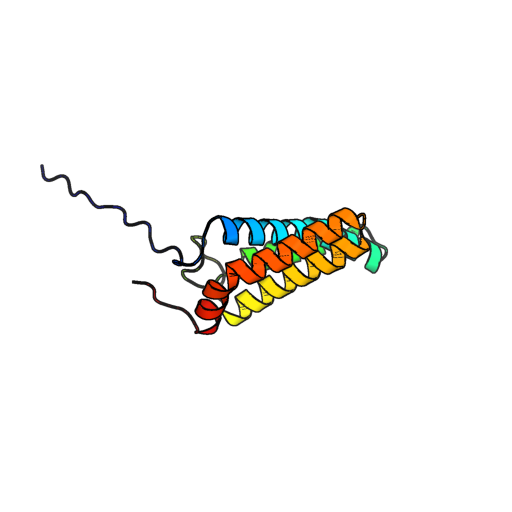 A C 1
ATOM 847 O O . MET A 1 116 ? -7.627 -5.198 6.717 1.00 94.75 116 MET A O 1
ATOM 851 N N . VAL A 1 117 ? -8.063 -5.588 4.543 1.00 94.94 117 VAL A N 1
ATOM 852 C CA . VAL A 1 117 ? -9.385 -4.946 4.565 1.00 94.94 117 VAL A CA 1
ATOM 853 C C . VAL A 1 117 ? -10.347 -5.701 5.482 1.00 94.94 117 VAL A C 1
ATOM 855 O O . VAL A 1 117 ? -11.054 -5.078 6.277 1.00 94.94 117 VAL A O 1
ATOM 858 N N . ALA A 1 118 ? -10.350 -7.034 5.420 1.00 94.38 118 ALA A N 1
ATOM 859 C CA . ALA A 1 118 ? -11.210 -7.866 6.252 1.00 94.38 118 ALA A CA 1
ATOM 860 C C . ALA A 1 118 ? -10.885 -7.718 7.749 1.00 94.38 118 ALA A C 1
ATOM 862 O O . ALA A 1 118 ? -11.790 -7.501 8.556 1.00 94.38 118 ALA A O 1
ATOM 863 N N . THR A 1 119 ? -9.604 -7.776 8.128 1.00 91.75 119 THR A N 1
ATOM 864 C CA . THR A 1 119 ? -9.172 -7.633 9.528 1.00 91.75 119 THR A CA 1
ATOM 865 C C . THR A 1 119 ? -9.250 -6.191 10.031 1.00 91.75 119 THR A C 1
ATOM 867 O O . THR A 1 119 ? -9.419 -5.966 11.228 1.00 91.75 119 THR A O 1
ATOM 870 N N . GLY A 1 120 ? -9.137 -5.209 9.132 1.00 88.56 120 GLY A N 1
ATOM 871 C CA . GLY A 1 120 ? -9.164 -3.778 9.441 1.00 88.56 120 GLY A CA 1
ATOM 872 C C . GLY A 1 120 ? -10.564 -3.169 9.542 1.00 88.56 120 GLY A C 1
ATOM 873 O O . G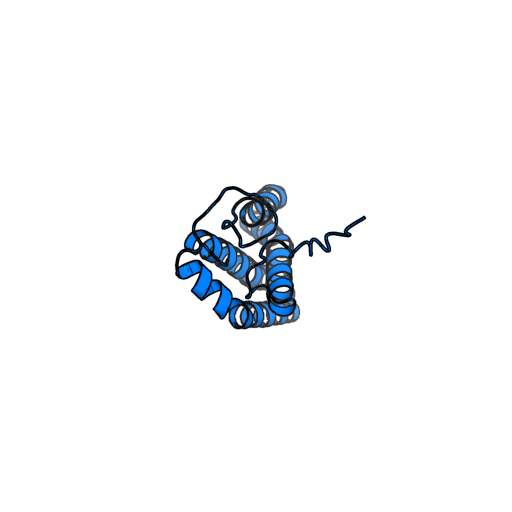LY A 1 120 ? -10.705 -2.057 10.050 1.00 88.56 120 GLY A O 1
ATOM 874 N N . LEU A 1 121 ? -11.614 -3.880 9.114 1.00 89.12 121 LEU A N 1
ATOM 875 C CA . LEU A 1 121 ? -12.978 -3.345 9.047 1.00 89.12 121 LEU A CA 1
ATOM 876 C C . LEU A 1 121 ? -13.497 -2.741 10.372 1.00 89.12 121 LEU A C 1
ATOM 878 O O . LEU A 1 121 ? -14.095 -1.661 10.317 1.00 89.12 121 LEU A O 1
ATOM 882 N N . PRO A 1 122 ? -13.271 -3.347 11.560 1.00 87.19 122 PRO A N 1
ATOM 883 C CA . PRO A 1 122 ? -13.667 -2.733 12.831 1.00 87.19 122 PRO A CA 1
ATOM 884 C C . PRO A 1 122 ? -12.977 -1.383 13.075 1.00 87.19 122 PRO A C 1
ATOM 886 O O . PRO A 1 122 ? -13.637 -0.413 13.451 1.00 87.19 122 PRO A O 1
ATOM 889 N N . ARG A 1 123 ? -11.675 -1.291 12.774 1.00 87.38 123 ARG A N 1
ATOM 890 C CA . ARG A 1 123 ? -10.891 -0.053 12.889 1.00 87.38 123 ARG A CA 1
ATOM 891 C C . ARG A 1 123 ? -11.374 1.004 11.900 1.00 87.38 123 ARG A C 1
ATOM 893 O O . ARG A 1 123 ? -11.539 2.154 12.285 1.00 87.38 123 ARG A O 1
ATOM 900 N N . TYR A 1 124 ? -11.678 0.631 10.656 1.00 88.19 124 TYR A N 1
ATOM 901 C CA . TYR A 1 124 ? -12.213 1.575 9.667 1.00 88.19 124 TYR A CA 1
ATOM 902 C C . TYR A 1 124 ? -13.560 2.159 10.079 1.00 88.19 124 TYR A C 1
ATOM 904 O O . TYR A 1 124 ? -13.780 3.353 9.904 1.00 88.19 124 TYR A O 1
ATOM 912 N N . ARG A 1 125 ? -14.440 1.354 10.685 1.00 87.44 125 ARG A N 1
ATOM 913 C CA . ARG A 1 125 ? -15.711 1.848 11.235 1.00 87.44 125 ARG A CA 1
ATOM 914 C C . ARG A 1 125 ? -15.493 2.824 12.391 1.00 87.44 125 ARG A C 1
ATOM 916 O O . ARG A 1 125 ? -16.155 3.854 12.432 1.00 87.44 125 ARG A O 1
ATOM 923 N N . TRP A 1 126 ? -14.555 2.527 13.289 1.00 84.25 126 TRP A N 1
ATOM 924 C CA . TRP A 1 126 ? -14.187 3.416 14.396 1.00 84.25 126 TRP A CA 1
ATOM 925 C C . TRP A 1 126 ? -13.595 4.748 13.907 1.00 84.25 126 TRP A C 1
ATOM 927 O O . TRP A 1 126 ? -14.024 5.814 14.343 1.00 84.25 126 TRP A O 1
ATOM 937 N N . LEU A 1 127 ? -12.680 4.700 12.936 1.00 85.56 127 LEU A N 1
ATOM 938 C CA . LEU A 1 127 ? -12.091 5.888 12.314 1.00 85.56 127 LEU A CA 1
ATOM 939 C C . LEU A 1 127 ? -13.139 6.728 11.568 1.00 85.56 127 LEU A C 1
ATOM 941 O O . LEU A 1 127 ? -13.164 7.950 11.712 1.00 85.56 127 LEU A O 1
ATOM 945 N N . ALA A 1 128 ? -14.028 6.085 10.806 1.00 85.19 128 ALA A N 1
ATOM 946 C CA . ALA A 1 128 ? -15.103 6.762 10.080 1.00 85.19 128 ALA A CA 1
ATOM 947 C C . ALA A 1 128 ? -16.136 7.418 11.014 1.00 85.19 128 ALA A C 1
ATOM 949 O O . ALA A 1 128 ? -16.783 8.384 10.619 1.00 85.19 128 ALA A O 1
ATOM 950 N N . ALA A 1 129 ? -16.266 6.932 12.253 1.00 84.19 129 ALA A N 1
ATOM 951 C CA . ALA A 1 129 ? -17.122 7.527 13.276 1.00 84.19 129 ALA A CA 1
ATOM 952 C C . ALA A 1 129 ? -16.518 8.782 13.949 1.00 84.19 129 ALA A C 1
ATOM 954 O O . ALA A 1 129 ? -17.200 9.406 14.757 1.00 84.19 129 ALA A O 1
ATOM 955 N N . GLY A 1 130 ? -15.283 9.184 13.607 1.00 72.88 130 GLY A N 1
ATOM 956 C CA . GLY A 1 130 ?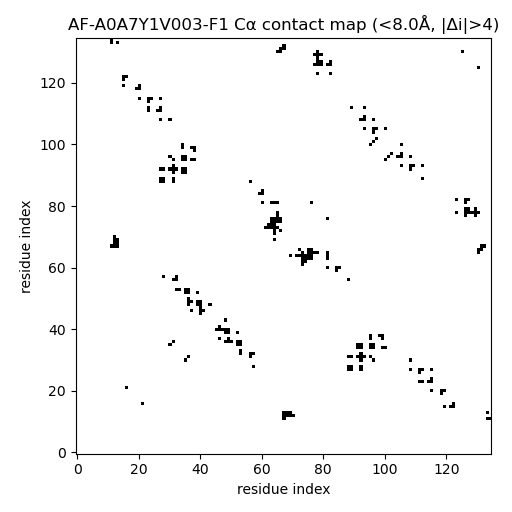 -14.711 10.480 14.003 1.00 72.88 130 GLY A CA 1
ATOM 957 C C . GLY A 1 130 ? -13.972 10.524 15.349 1.00 72.88 130 GLY A C 1
ATOM 958 O O . GLY A 1 130 ? -14.051 11.542 16.024 1.00 72.88 130 GLY A O 1
ATOM 959 N N . ALA A 1 131 ? -13.278 9.447 15.740 1.00 62.25 131 ALA A N 1
ATOM 960 C CA . ALA A 1 131 ? -12.578 9.268 17.035 1.00 62.25 131 ALA A CA 1
ATOM 961 C C . ALA A 1 131 ? -11.857 10.535 17.586 1.00 62.25 131 ALA A C 1
ATOM 963 O O . ALA A 1 131 ? -11.182 11.182 16.776 1.00 62.25 131 ALA A O 1
ATOM 964 N N . PRO A 1 132 ? -11.935 10.910 18.906 1.00 59.84 132 PRO A N 1
ATOM 965 C CA . PRO A 1 132 ? -11.887 10.087 20.159 1.00 59.84 132 PRO A CA 1
ATOM 966 C C . PRO A 1 132 ? -13.083 10.287 21.165 1.00 59.84 132 PRO A C 1
ATOM 968 O O . PRO A 1 132 ? -13.954 11.098 20.851 1.00 59.84 132 PRO A O 1
ATOM 971 N N . PRO A 1 133 ? -13.162 9.634 22.374 1.00 44.03 133 PRO A N 1
ATOM 972 C CA . PRO A 1 133 ? -12.121 8.876 23.101 1.00 44.03 133 PRO A CA 1
ATOM 973 C C . PRO A 1 133 ? -12.448 7.409 23.458 1.00 44.03 133 PRO A C 1
ATOM 975 O O . PRO A 1 133 ? -13.578 7.047 23.780 1.00 44.03 133 PRO A O 1
ATOM 978 N N . THR A 1 134 ? -11.412 6.569 23.486 1.00 55.41 134 THR A N 1
ATOM 979 C CA . THR A 1 134 ? -11.372 5.354 24.316 1.00 55.41 134 THR A CA 1
ATOM 980 C C . THR A 1 134 ? -10.740 5.748 25.650 1.00 55.41 134 THR A C 1
ATOM 982 O O . THR A 1 134 ? -9.642 6.300 25.632 1.00 55.41 134 THR A O 1
ATOM 985 N N . THR A 1 135 ? -11.492 5.555 26.740 1.00 44.09 135 THR A N 1
ATOM 986 C CA . THR A 1 135 ? -11.196 5.952 28.136 1.00 44.09 135 THR A CA 1
ATOM 987 C C . THR A 1 135 ? -9.748 5.793 28.564 1.00 44.09 135 THR A C 1
ATOM 989 O O . THR A 1 135 ? -9.186 4.718 28.255 1.00 44.09 135 THR A O 1
#

Sequence (135 aa):
MGRSSDGSTAAGLSPFDTPASSTLRFLIELTAWVAGPWAAADLFDSGWAVVPALVLLMVLPSIFNVPGDKNIEGVPVSGTVRIAIEAFLLLVAVVASWLVWPPWAAVLVSIAAVGMVATGLPRYRWLAAGAPPTT

=== Feature glossary ===
A reading guide for the features in this record.

Start from the sequence.

  · Sequence gives the chain of amino acids in standard one-letter code (A=alanine, C=cysteine, …, Y=tyrosine), read N→C. It is the only feature that is directly encoded by the gene; all structural features are derived from the folded form of this sequence.

Fold it, and you get atomic coordinates and the backbone conformation that goes with them.

  · The mmCIF table is the protein's shape written out atom by atom. For each backbone N, Cα, C, and carbonyl O, it records an (x, y, z) coordinate triple in Å plus the residue type, chain letter, and residue number.

  · Backbone dihedral angles. Every residue except chain termini has a φ (preceding-C → N → Cα → C) and a ψ (N → Cα → C → next-N). They are reported in degrees following the IUPAC sign convention. Secondary structure is essentially a statement about which (φ, ψ) basin each residue occupies.

  · DSSP 8-state secondary structure assigns each residue one of H (α-helix), G (3₁₀-helix), I (π-helix), E (extended β-strand), B (isolated β-bridge), T (hydrogen-bonded turn), S (bend), or '-' (coil). The assignment is computed from backbone hydrogen-bond geometry via the Kabsch–Sander algorithm.

  · P-SEA three-state annotation labels each residue as helix, strand, or coil based purely on the geometry of the Cα trace. It serves as a fallback when the full backbone (and thus DSSP) is unavailable.

Summarize the fold with a handful of shape descriptors and a per-residue structural alphabet.

  · Radius of gyration (Rg) is the root-mean-square distance of Cα atoms from their centroid — a single number for overall size and compactness. A globular domain of N residues has Rg ≈ 2.2·N^0.38 Å; an extended or disordered chain has a much larger Rg. The Cα contact count is the number of residue pairs whose Cα atoms are within 8 Å and are more than four positions apart in sequence — a standard proxy for tertiary packing density. The bounding box is the smallest axis-aligned box enclosing all Cα atoms.

  · Foldseek's 3Di representation compresses backbone geometry into a per-residue letter drawn from a learned twenty-state alphabet. It captures the tertiary interaction pattern around each residue — which residues are packed against it in space, regardless of where they are in sequence.

  · Accessible surface area quantifies burial. A residue with SASA near zero is packed into the hydrophobic core; one with SASA >100 Å² sits on the surface. Computed here via the Shrake–Rupley numerical algorithm with a 1.4 Å probe.

Ask how reliable the model is.

  · For AlphaFold models, the B-factor field carries pLDDT — the model's own estimate of local accuracy on a 0–100 scale. Regions with pLDDT<50 should be treated as essentially unmodeled; they often correspond to intrinsically disordered segments.

  · For experimental (PDB) structures, the B-factor (temperature factor) quantifies the positional spread of each atom in the crystal — a combination of thermal vibration and static disorder — in units of Å². High B-factors mar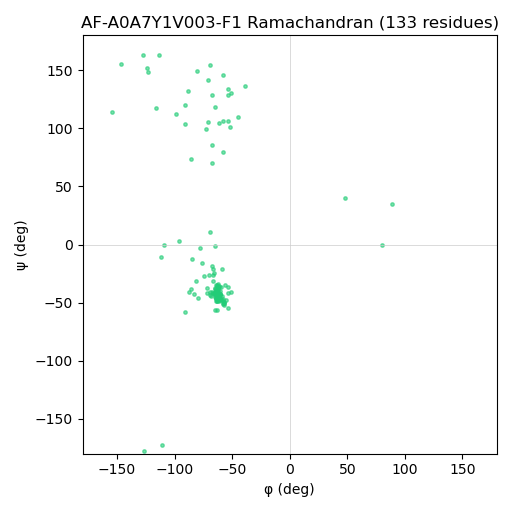k flexible loops or poorly resolved regions; low B-factors mark the rigid, well-ordered core.

  · PAE(i, j) answers: if I align the predicted and true structures on residue i, how far off (in Å) do I expect residue j to be? A block-diagonal PAE matrix with low values on the blocks and high values off-diagonal is the signature of a multi-domain protein with confidently predicted domains but uncertain inter-domain orientation.

Place it in context: what it resembles, what it is annotated as, and how it looks.

  · Structural nearest neighbors (via Foldseek easy-search vs the PDB). Reported per hit: target PDB id, E-value, and alignment TM-score. A TM-score above ~0.5 is the conventional threshold for 'same fold'.

  · Functional annotations link the protein to curated databases. InterPro entries identify conserved domains and families by matching the sequence against member-database signatures (Pfam, PROSITE, CDD, …). Gene Ontology (GO) terms describe molecular function, biological process, and cellular component in a controlled vocabulary. CATH places the structure in a hierarchical fold classification (Class/Architecture/Topology/Homologous-superfamily). The organism is the source species.

  · Plot images: a contact map (which residues are close in 3D, as an N×N binary image), a Ramachandran scatter (backbone torsion angles, revealing secondary-structure composition at a glance), and — for AlphaFold structures — a PAE heatmap (pairwise prediction confidence).

  · Structure images are PyMOL renders from six orthogonal camera directions. Cartoon representation draws helices as coils and strands as arrows; sticks shows the backbone as bonds; surface shows the solvent-excluded envelope. Rainbow coloring maps sequence position to hue (blue→red, N→C); chain coloring assigns a distinct color per polypeptide.